Protein AF-A0A9W5TWJ0-F1 (afdb_monomer_lite)

pLDDT: mean 91.0, std 12.68, range [44.0, 98.69]

Foldseek 3Di:
DDDDDFDWDDDPPDTDTPVRVVVVVVVVVVVVLVVVVVVCVVVVHDDDPCCCVVVVD

Structure (mmCIF, N/CA/C/O backbone):
data_AF-A0A9W5TWJ0-F1
#
_entry.id   AF-A0A9W5TWJ0-F1
#
loop_
_atom_site.group_PDB
_atom_site.id
_atom_site.type_symbol
_atom_site.label_atom_id
_atom_site.label_alt_id
_atom_site.label_comp_id
_atom_site.label_asym_id
_atom_site.label_entity_id
_atom_site.label_seq_id
_atom_site.pdbx_PDB_ins_code
_atom_site.Cartn_x
_atom_site.Cartn_y
_atom_site.Cartn_z
_atom_site.occupancy
_atom_site.B_iso_or_equiv
_atom_site.auth_seq_id
_atom_site.auth_comp_id
_atom_site.auth_asym_id
_atom_site.auth_atom_id
_atom_site.pdbx_PDB_model_num
ATOM 1 N N . MET A 1 1 ? 33.561 -13.022 -16.812 1.00 44.00 1 MET A N 1
ATOM 2 C CA . MET A 1 1 ? 32.803 -11.992 -16.077 1.00 44.00 1 MET A CA 1
ATOM 3 C C . MET A 1 1 ? 31.368 -12.108 -16.557 1.00 44.00 1 MET A C 1
ATOM 5 O O . MET A 1 1 ? 31.113 -11.772 -17.705 1.00 44.00 1 MET A O 1
ATOM 9 N N . GLU A 1 2 ? 30.483 -12.723 -15.772 1.00 50.66 2 GLU 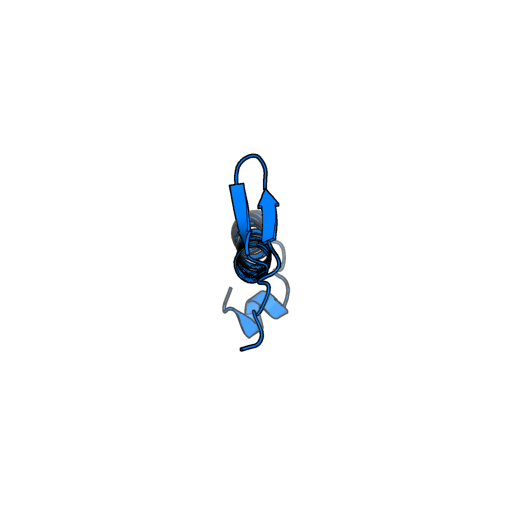A N 1
ATOM 10 C CA . GLU A 1 2 ? 29.068 -12.843 -16.145 1.00 50.66 2 GLU A CA 1
ATOM 11 C C . GLU A 1 2 ? 28.396 -11.480 -15.994 1.00 50.66 2 GLU A C 1
ATOM 13 O O . GLU A 1 2 ? 28.456 -10.853 -14.937 1.00 50.66 2 GLU A O 1
ATOM 18 N N . THR A 1 3 ? 27.786 -10.992 -17.067 1.00 52.16 3 THR A N 1
ATOM 19 C CA . THR A 1 3 ? 26.966 -9.784 -17.036 1.00 52.16 3 THR A CA 1
ATOM 20 C C . THR A 1 3 ? 25.598 -10.143 -16.475 1.00 52.16 3 THR A C 1
ATOM 22 O O . THR A 1 3 ? 24.797 -10.781 -17.158 1.00 52.16 3 THR A O 1
ATOM 25 N N . VAL A 1 4 ? 25.319 -9.726 -15.240 1.00 58.47 4 VAL A N 1
ATOM 26 C CA . VAL A 1 4 ? 23.970 -9.793 -14.668 1.00 58.47 4 VAL A CA 1
ATOM 27 C C . VAL A 1 4 ? 23.088 -8.806 -15.432 1.00 58.47 4 VAL A C 1
ATOM 29 O O . VAL A 1 4 ? 23.206 -7.591 -15.278 1.00 58.47 4 VAL A O 1
ATOM 32 N N . SER A 1 5 ? 22.226 -9.327 -16.302 1.00 63.66 5 SER A N 1
ATOM 33 C CA . SER A 1 5 ? 21.183 -8.540 -16.956 1.00 63.66 5 SER A CA 1
ATOM 34 C C . SER A 1 5 ? 20.094 -8.229 -15.931 1.00 63.66 5 SER A C 1
ATOM 36 O O . SER A 1 5 ? 19.342 -9.118 -15.533 1.00 63.66 5 SER A O 1
ATOM 38 N N . ILE A 1 6 ? 20.015 -6.977 -15.479 1.00 69.81 6 ILE A N 1
ATOM 39 C CA . ILE A 1 6 ? 18.910 -6.522 -14.628 1.00 69.81 6 ILE A CA 1
ATOM 40 C C . ILE A 1 6 ? 17.666 -6.412 -15.511 1.00 69.81 6 ILE A C 1
ATOM 42 O O . ILE A 1 6 ? 17.652 -5.635 -16.468 1.00 69.81 6 ILE A O 1
ATOM 46 N N . ALA A 1 7 ? 16.629 -7.194 -15.204 1.00 79.88 7 ALA A N 1
ATOM 47 C CA . ALA A 1 7 ? 15.345 -7.101 -15.887 1.00 79.88 7 ALA A CA 1
ATOM 48 C C . ALA A 1 7 ? 14.759 -5.688 -15.709 1.00 79.88 7 ALA A C 1
ATOM 50 O O . ALA A 1 7 ? 14.648 -5.186 -14.589 1.00 79.88 7 ALA A O 1
ATOM 51 N N . LYS A 1 8 ? 14.407 -5.044 -16.826 1.00 84.50 8 LYS A N 1
ATOM 52 C CA . LYS A 1 8 ? 13.810 -3.705 -16.862 1.00 84.50 8 LYS A CA 1
ATOM 53 C C . LYS A 1 8 ? 12.403 -3.783 -17.439 1.00 84.50 8 LYS A C 1
ATOM 55 O O . LYS A 1 8 ? 12.196 -4.372 -18.498 1.00 84.50 8 LYS A O 1
ATOM 60 N N . ILE A 1 9 ? 11.450 -3.170 -16.753 1.00 90.12 9 ILE A N 1
ATOM 61 C CA . ILE A 1 9 ? 10.034 -3.102 -17.103 1.00 90.12 9 ILE A CA 1
ATOM 62 C C . ILE A 1 9 ? 9.759 -1.715 -17.680 1.00 90.12 9 ILE A C 1
ATOM 64 O O . ILE A 1 9 ? 10.111 -0.702 -17.083 1.00 90.12 9 ILE A O 1
ATOM 68 N N . ARG A 1 10 ? 9.138 -1.653 -18.858 1.00 93.38 10 ARG A N 1
ATOM 69 C CA . ARG A 1 10 ? 8.791 -0.378 -19.495 1.00 93.38 10 ARG A CA 1
ATOM 70 C C . ARG A 1 10 ? 7.549 0.226 -18.835 1.00 93.38 10 ARG A C 1
ATOM 72 O O . ARG A 1 10 ? 6.499 -0.410 -18.831 1.00 93.38 10 ARG A O 1
ATOM 79 N N . MET A 1 11 ? 7.657 1.466 -18.367 1.00 90.56 11 MET A N 1
ATOM 80 C CA . MET A 1 11 ? 6.571 2.264 -17.799 1.00 90.56 11 MET A CA 1
ATOM 81 C C . MET A 1 11 ? 6.464 3.588 -18.566 1.00 90.56 11 MET A C 1
ATOM 83 O O . MET A 1 11 ? 7.199 4.540 -18.321 1.00 90.56 11 MET A O 1
ATOM 87 N N . GLY A 1 12 ? 5.575 3.642 -19.561 1.00 91.75 12 GLY A N 1
ATOM 88 C CA . GLY A 1 12 ? 5.467 4.798 -20.456 1.00 91.75 12 GLY A CA 1
ATOM 89 C C . GLY A 1 12 ? 6.755 5.045 -21.256 1.00 91.75 12 GLY A C 1
ATOM 90 O O . GLY A 1 12 ? 7.164 4.208 -22.075 1.00 91.75 12 GLY A O 1
ATOM 91 N N . SER A 1 13 ? 7.369 6.212 -21.042 1.00 95.25 13 SER A N 1
ATOM 92 C CA . SER A 1 13 ? 8.667 6.596 -21.618 1.00 95.25 13 SER A CA 1
ATOM 93 C C . SER A 1 13 ? 9.869 6.157 -20.778 1.00 95.25 13 SER A C 1
ATOM 95 O O . SER A 1 13 ? 11.000 6.308 -21.232 1.00 95.25 13 SER A O 1
ATOM 97 N N . GLU A 1 14 ? 9.642 5.621 -19.580 1.00 94.56 14 GLU A N 1
ATOM 98 C CA . GLU A 1 14 ? 10.687 5.251 -18.630 1.00 94.56 14 GLU A CA 1
ATOM 99 C C . GLU A 1 14 ? 10.826 3.729 -18.511 1.00 94.56 14 GLU A C 1
ATOM 101 O O . GLU A 1 14 ? 9.970 2.953 -18.949 1.00 94.56 14 GLU A O 1
ATOM 106 N N . PHE A 1 15 ? 11.940 3.293 -17.927 1.00 94.88 15 PHE A N 1
ATOM 107 C CA . PHE A 1 15 ? 12.171 1.901 -17.570 1.00 94.88 15 PHE A CA 1
ATOM 108 C C . PHE A 1 15 ? 12.437 1.816 -16.078 1.00 94.88 15 PHE A C 1
ATOM 110 O O . PHE A 1 15 ? 13.346 2.473 -15.581 1.00 94.88 15 PHE A O 1
ATOM 117 N N . LEU A 1 16 ? 11.674 0.965 -15.410 1.00 94.56 16 LEU A N 1
ATOM 118 C CA . LEU A 1 16 ? 11.826 0.652 -14.002 1.00 94.56 16 LEU A CA 1
ATOM 119 C C . LEU A 1 16 ? 12.524 -0.699 -13.864 1.00 94.56 16 LEU A C 1
ATOM 121 O O . LEU A 1 16 ? 12.314 -1.617 -14.658 1.00 94.56 16 LEU A O 1
ATOM 125 N N . SER A 1 17 ? 13.361 -0.837 -12.853 1.00 94.06 17 SER A N 1
ATOM 126 C CA . SER A 1 17 ? 13.799 -2.135 -12.356 1.00 94.06 17 SER A CA 1
ATOM 127 C C . SER A 1 17 ? 12.611 -2.925 -11.797 1.00 94.06 17 SER A C 1
ATOM 129 O O . SER A 1 17 ? 11.558 -2.375 -11.469 1.00 94.06 17 SER A O 1
ATOM 131 N N . VAL A 1 18 ? 12.781 -4.241 -11.671 1.00 92.81 18 VAL A N 1
ATOM 132 C CA . VAL A 1 18 ? 11.780 -5.101 -11.020 1.00 92.81 18 VAL A CA 1
ATOM 133 C C . VAL A 1 18 ? 11.498 -4.638 -9.586 1.00 92.81 18 VAL A C 1
ATOM 135 O O . VAL A 1 18 ? 10.335 -4.585 -9.191 1.00 92.81 18 VAL A O 1
ATOM 138 N N . ASP A 1 19 ? 12.529 -4.235 -8.842 1.00 93.94 19 ASP A N 1
ATOM 139 C CA . ASP A 1 19 ? 12.383 -3.773 -7.458 1.00 93.94 19 ASP A CA 1
ATOM 140 C C . ASP A 1 19 ? 11.58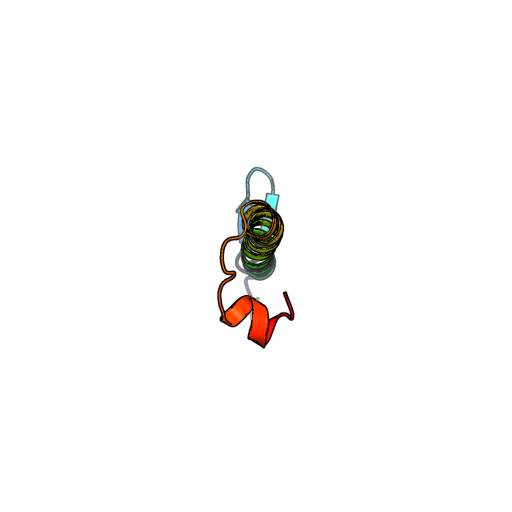5 -2.468 -7.363 1.00 93.94 19 ASP A C 1
ATOM 142 O O . ASP A 1 19 ? 10.744 -2.327 -6.476 1.00 93.94 19 ASP A O 1
ATOM 146 N N . GLU A 1 20 ? 11.774 -1.537 -8.303 1.00 94.88 20 GLU A N 1
ATOM 147 C CA . GLU A 1 20 ? 10.972 -0.309 -8.374 1.00 94.88 20 GLU A CA 1
ATOM 148 C C . GLU A 1 20 ? 9.497 -0.609 -8.648 1.00 94.88 20 GLU A C 1
ATOM 150 O O . GLU A 1 20 ? 8.623 -0.010 -8.024 1.00 94.88 20 GLU A O 1
ATOM 155 N N . VAL A 1 21 ? 9.198 -1.567 -9.531 1.00 94.94 21 VAL A N 1
ATOM 156 C CA . VAL A 1 21 ? 7.810 -1.967 -9.807 1.00 94.94 21 VAL A CA 1
ATOM 157 C C . VAL A 1 21 ? 7.175 -2.650 -8.597 1.00 94.94 21 VAL A C 1
ATOM 159 O O . VAL A 1 21 ? 6.030 -2.349 -8.261 1.00 94.94 21 VAL A O 1
ATOM 162 N N . ILE A 1 22 ? 7.907 -3.532 -7.910 1.00 96.06 22 ILE A N 1
ATOM 163 C CA . ILE A 1 22 ? 7.430 -4.174 -6.676 1.00 96.06 22 ILE A CA 1
ATOM 164 C C . ILE A 1 22 ? 7.181 -3.120 -5.592 1.00 96.06 22 ILE A C 1
ATOM 166 O O . ILE A 1 22 ? 6.120 -3.120 -4.967 1.00 96.06 22 ILE A O 1
ATOM 170 N N . GLY A 1 23 ? 8.121 -2.192 -5.399 1.00 97.25 23 GLY A N 1
ATOM 171 C CA . GLY A 1 23 ? 7.982 -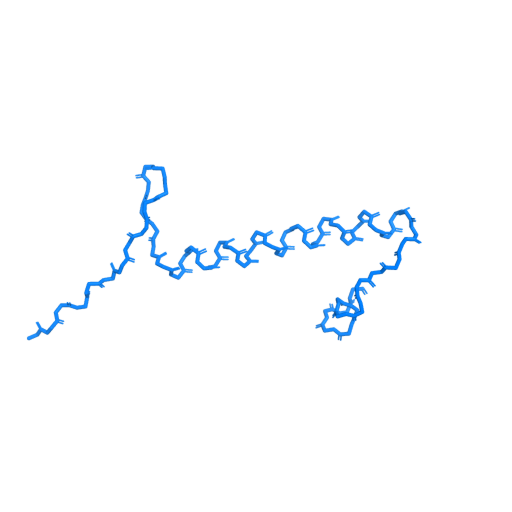1.088 -4.454 1.00 97.25 23 GLY A CA 1
ATOM 172 C C . GLY A 1 23 ? 6.772 -0.208 -4.767 1.00 97.25 23 GLY A C 1
ATOM 173 O O . GLY A 1 23 ? 5.986 0.088 -3.868 1.00 97.25 23 GLY A O 1
ATOM 174 N N . ALA A 1 24 ? 6.567 0.137 -6.041 1.00 96.81 24 ALA A N 1
ATOM 175 C CA . ALA A 1 24 ? 5.417 0.917 -6.488 1.00 96.81 24 ALA A CA 1
ATOM 176 C C . ALA A 1 24 ? 4.088 0.188 -6.235 1.00 96.81 24 ALA A C 1
ATOM 178 O O . ALA A 1 24 ? 3.129 0.810 -5.783 1.00 96.81 24 ALA A O 1
ATOM 179 N N . ALA A 1 25 ? 4.030 -1.127 -6.470 1.00 97.69 25 ALA A N 1
ATOM 180 C CA . ALA A 1 25 ? 2.841 -1.927 -6.188 1.00 97.69 25 ALA A CA 1
ATOM 181 C C . ALA A 1 25 ? 2.527 -1.968 -4.682 1.00 97.69 25 ALA A C 1
ATOM 183 O O . ALA A 1 25 ? 1.397 -1.703 -4.282 1.00 97.69 25 ALA A O 1
ATOM 184 N N . ILE A 1 26 ? 3.529 -2.216 -3.832 1.00 98.62 26 ILE A N 1
ATOM 185 C CA . ILE A 1 26 ? 3.357 -2.191 -2.369 1.00 98.62 26 ILE A CA 1
ATOM 186 C C . ILE A 1 26 ? 2.888 -0.803 -1.903 1.00 98.62 26 ILE A C 1
ATOM 188 O O . ILE A 1 26 ? 1.973 -0.695 -1.085 1.00 98.62 26 ILE A O 1
ATOM 192 N N . GLN A 1 27 ? 3.480 0.264 -2.446 1.00 98.62 27 GLN A N 1
ATOM 193 C CA . GLN A 1 27 ? 3.102 1.640 -2.129 1.00 98.62 27 GLN A CA 1
ATOM 194 C C . GLN A 1 27 ? 1.659 1.954 -2.549 1.00 98.62 27 GLN A C 1
ATOM 196 O O . GLN A 1 27 ? 0.927 2.569 -1.774 1.00 98.62 27 GLN A O 1
ATOM 201 N N . HIS A 1 28 ? 1.242 1.530 -3.745 1.00 98.44 28 HIS A N 1
ATOM 202 C CA . HIS A 1 28 ? -0.120 1.703 -4.253 1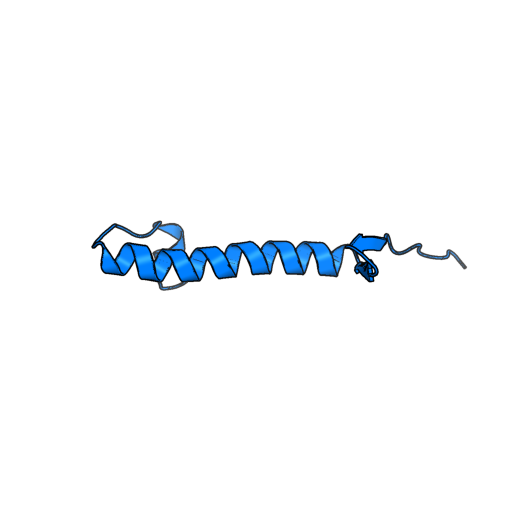.00 98.44 28 HIS A CA 1
ATOM 203 C C . HIS A 1 28 ? -1.158 1.098 -3.302 1.00 98.44 28 HIS A C 1
ATOM 205 O O . HIS A 1 28 ? -2.103 1.783 -2.899 1.00 98.44 28 HIS A O 1
ATOM 211 N N . GLU A 1 29 ? -0.938 -0.146 -2.867 1.00 98.50 29 GLU A N 1
ATOM 212 C CA . GLU A 1 29 ? -1.829 -0.796 -1.907 1.00 98.50 29 GLU A CA 1
ATOM 213 C C . GLU A 1 29 ? -1.865 -0.039 -0.574 1.00 98.50 29 GLU A C 1
ATOM 215 O O . GLU A 1 29 ? -2.946 0.222 -0.050 1.00 98.50 29 GLU A O 1
ATOM 220 N N . GLY A 1 30 ? -0.714 0.395 -0.049 1.00 98.25 30 GLY A N 1
ATOM 221 C CA . GLY A 1 30 ? -0.648 1.175 1.193 1.00 98.25 30 GLY A CA 1
ATOM 222 C C . GLY A 1 30 ? -1.390 2.518 1.119 1.00 98.25 30 GLY A C 1
ATOM 223 O O . GLY A 1 30 ? -2.087 2.897 2.065 1.00 98.25 30 GLY A O 1
ATOM 224 N N . ILE A 1 31 ? -1.306 3.224 -0.015 1.00 98.69 31 ILE A N 1
ATOM 225 C CA . ILE A 1 31 ? -2.041 4.479 -0.245 1.00 98.69 31 ILE A CA 1
ATOM 226 C C . ILE A 1 31 ? -3.547 4.227 -0.177 1.00 98.69 31 ILE A C 1
ATOM 228 O O . ILE A 1 31 ? -4.262 4.931 0.542 1.00 98.69 31 ILE A O 1
ATOM 232 N N . HIS A 1 32 ? -4.036 3.210 -0.887 1.00 98.56 32 HIS A N 1
ATOM 233 C CA . HIS A 1 32 ? -5.457 2.886 -0.871 1.00 98.56 32 HIS A CA 1
ATOM 234 C C . HIS A 1 32 ? -5.922 2.371 0.492 1.00 98.56 32 HIS A C 1
ATOM 236 O O . HIS A 1 32 ? -6.992 2.769 0.952 1.00 98.56 32 HIS A O 1
ATOM 242 N N . GLN A 1 33 ? -5.110 1.582 1.197 1.00 98.44 33 GLN A N 1
ATOM 243 C CA . GLN A 1 33 ? -5.403 1.169 2.572 1.00 98.44 33 GLN A CA 1
ATOM 244 C C . GLN A 1 33 ? -5.600 2.386 3.491 1.00 98.44 33 GLN A C 1
ATOM 246 O O . GLN A 1 33 ? -6.619 2.480 4.176 1.00 98.44 33 GLN A O 1
ATOM 251 N N . GLY A 1 34 ? -4.696 3.370 3.443 1.00 97.75 34 GLY A N 1
ATOM 252 C CA . GLY A 1 34 ? -4.807 4.601 4.233 1.00 97.75 34 GLY A CA 1
ATOM 253 C C . GLY A 1 34 ? -6.034 5.453 3.881 1.00 97.75 34 GLY A C 1
ATOM 254 O O . GLY A 1 34 ? -6.719 5.961 4.770 1.00 97.75 34 GLY A O 1
ATOM 255 N N . GLN A 1 35 ? -6.368 5.575 2.593 1.00 98.25 35 GLN A N 1
ATOM 256 C CA . GLN A 1 35 ? -7.574 6.288 2.152 1.00 98.25 35 GLN A CA 1
ATOM 257 C C . GLN A 1 35 ? -8.853 5.622 2.682 1.00 98.25 35 GLN A C 1
ATOM 259 O O . GLN A 1 35 ? -9.731 6.292 3.234 1.00 98.25 35 GLN A O 1
ATOM 264 N N . TYR A 1 36 ? -8.951 4.295 2.564 1.00 97.81 36 TYR A N 1
ATOM 265 C CA . TYR A 1 36 ? -10.127 3.553 3.014 1.00 97.81 36 TYR A CA 1
ATOM 266 C C . TYR A 1 36 ? -10.222 3.445 4.533 1.00 97.81 36 TYR A C 1
ATOM 268 O O . TYR A 1 36 ? -11.332 3.415 5.059 1.00 97.81 36 TYR A O 1
ATOM 276 N N . PHE A 1 37 ? -9.102 3.461 5.253 1.00 97.44 37 PHE A N 1
ATOM 277 C CA . PHE A 1 37 ? -9.100 3.577 6.708 1.00 97.44 37 PHE A CA 1
ATOM 278 C C . PHE A 1 37 ? -9.913 4.796 7.173 1.00 97.44 37 PHE A C 1
ATOM 280 O O . PHE A 1 37 ? -10.832 4.659 7.985 1.00 97.44 37 PHE A O 1
ATOM 287 N N . VAL A 1 38 ? -9.627 5.975 6.608 1.00 97.31 38 VAL A N 1
ATOM 288 C CA . VAL A 1 38 ? -10.345 7.214 6.941 1.00 97.31 38 VAL A CA 1
ATOM 289 C C . VAL A 1 38 ? -11.821 7.102 6.564 1.00 97.31 38 VAL A C 1
ATOM 291 O O . VAL A 1 38 ? -12.687 7.393 7.391 1.00 97.31 38 VAL A O 1
ATOM 294 N N . ALA A 1 39 ? -12.121 6.630 5.351 1.00 97.38 39 ALA A N 1
ATOM 295 C CA . ALA A 1 39 ? -13.498 6.483 4.882 1.00 97.38 39 ALA A CA 1
ATOM 296 C C . ALA A 1 39 ? -14.322 5.544 5.783 1.00 97.38 39 ALA A C 1
ATOM 298 O O . ALA A 1 39 ? -15.437 5.886 6.176 1.00 97.38 39 ALA A O 1
ATOM 299 N N . LEU A 1 40 ? -13.767 4.390 6.174 1.00 96.69 40 LEU A N 1
ATOM 300 C CA . LEU A 1 40 ? -14.434 3.411 7.040 1.00 96.69 40 LEU A CA 1
ATOM 301 C C . LEU A 1 40 ? -14.698 3.963 8.446 1.00 96.69 40 LEU A C 1
ATOM 303 O O . LEU A 1 40 ? -15.788 3.741 8.982 1.00 96.69 40 LEU A O 1
ATOM 307 N N . LYS A 1 41 ? -13.754 4.725 9.020 1.00 94.31 41 LYS A N 1
ATOM 308 C CA . LYS A 1 41 ? -13.961 5.416 10.306 1.00 94.31 41 LYS A CA 1
ATOM 309 C C . LYS A 1 41 ? -15.106 6.432 10.215 1.00 94.31 41 LYS A C 1
ATOM 311 O O . LYS A 1 41 ? -15.910 6.507 11.139 1.00 94.31 41 LYS A O 1
ATOM 316 N N . GLN A 1 42 ? -15.218 7.172 9.108 1.00 96.94 42 GLN A N 1
ATOM 317 C CA . GLN A 1 42 ? -16.270 8.182 8.919 1.00 96.94 42 GLN A CA 1
ATOM 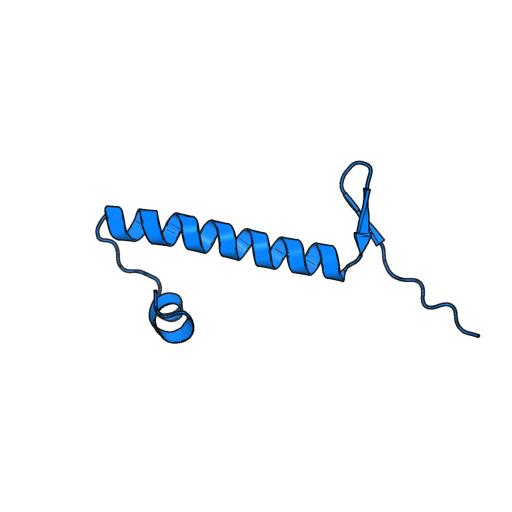318 C C . GLN A 1 42 ? -17.678 7.583 8.820 1.00 96.94 42 GLN A C 1
ATOM 320 O O . GLN A 1 42 ? -18.636 8.204 9.274 1.00 96.94 42 GLN A O 1
ATOM 325 N N . ILE A 1 43 ? -17.814 6.373 8.273 1.00 95.75 43 ILE A N 1
ATOM 326 C CA . ILE A 1 43 ? -19.107 5.677 8.162 1.00 95.75 43 ILE A CA 1
ATOM 327 C C . ILE A 1 43 ? -19.354 4.661 9.289 1.00 95.75 43 ILE A C 1
ATOM 329 O O . ILE A 1 43 ? -20.259 3.833 9.181 1.00 95.75 43 ILE A O 1
ATOM 333 N N . VAL A 1 44 ? -18.547 4.702 10.357 1.00 89.62 44 VAL A N 1
ATOM 334 C CA . VAL A 1 44 ? -18.650 3.829 11.544 1.00 89.62 44 VAL A CA 1
ATOM 335 C C . VAL A 1 44 ? -18.663 2.336 11.168 1.00 89.62 44 VAL A C 1
ATOM 337 O O . VAL A 1 44 ? -19.394 1.521 11.732 1.00 89.62 44 VAL A O 1
ATOM 340 N N . ARG A 1 45 ? -17.852 1.952 10.174 1.00 87.69 45 ARG A N 1
ATOM 341 C CA . ARG A 1 45 ? -17.654 0.548 9.788 1.00 87.69 45 ARG A CA 1
ATOM 342 C C . ARG A 1 45 ? -16.429 -0.030 10.485 1.00 87.69 45 ARG A C 1
ATOM 344 O O . ARG A 1 45 ? -15.446 0.660 10.743 1.00 87.69 45 ARG A O 1
ATOM 351 N N . ARG A 1 46 ? -16.494 -1.331 10.774 1.00 93.81 46 ARG A N 1
ATOM 352 C CA . ARG A 1 46 ? -15.374 -2.083 11.345 1.00 93.81 46 ARG A CA 1
ATOM 353 C C . ARG A 1 46 ? -14.211 -2.120 10.351 1.00 93.81 46 ARG A C 1
ATOM 355 O O . ARG A 1 46 ? -14.416 -2.412 9.174 1.00 93.81 46 ARG A O 1
ATOM 362 N N . LEU A 1 47 ? -13.008 -1.847 10.849 1.00 95.81 47 LEU A N 1
ATOM 363 C CA . LEU A 1 47 ? -11.763 -2.016 10.102 1.00 95.81 47 LEU A CA 1
ATOM 364 C C . LEU A 1 47 ? -11.367 -3.499 10.042 1.00 95.81 47 LEU A C 1
ATOM 366 O O . LEU A 1 47 ? -11.730 -4.252 10.948 1.00 95.81 47 LEU A O 1
ATOM 370 N N . PRO A 1 48 ? -10.608 -3.932 9.022 1.00 96.50 48 PRO A N 1
ATOM 371 C CA . PRO A 1 48 ? -10.050 -5.279 8.996 1.00 96.50 48 PRO A CA 1
ATOM 372 C C . PRO A 1 48 ? -9.224 -5.570 10.257 1.00 96.50 48 PRO A C 1
ATOM 374 O O . PRO A 1 48 ? -8.361 -4.778 10.631 1.00 96.50 48 PRO A O 1
ATOM 377 N N . ASP A 1 49 ? -9.435 -6.730 10.882 1.00 96.81 49 ASP A N 1
ATOM 378 C CA . ASP A 1 49 ? -8.762 -7.088 12.145 1.00 96.81 49 ASP A CA 1
ATOM 379 C C . ASP A 1 49 ? -7.234 -7.089 12.028 1.00 96.81 49 ASP A C 1
ATOM 381 O O . ASP A 1 49 ? -6.527 -6.740 12.970 1.00 96.81 49 ASP A O 1
ATOM 385 N N . MET A 1 50 ? -6.725 -7.442 10.847 1.00 97.56 50 MET A N 1
ATOM 386 C CA . MET A 1 50 ? -5.300 -7.389 10.528 1.00 97.56 50 MET A CA 1
ATOM 387 C C . MET A 1 50 ? -4.745 -5.962 10.602 1.00 97.56 50 MET A C 1
ATOM 389 O O . MET A 1 50 ? -3.651 -5.764 11.115 1.00 97.56 50 MET A O 1
ATOM 393 N N . TRP A 1 51 ? -5.490 -4.957 10.133 1.00 97.31 51 TRP A N 1
ATOM 394 C CA . TRP A 1 51 ? -5.039 -3.561 10.177 1.00 97.31 51 TRP A CA 1
ATOM 395 C C . TRP A 1 51 ? -4.931 -3.071 11.620 1.00 97.31 51 TRP A C 1
ATOM 397 O O . TRP A 1 51 ? -3.969 -2.402 11.983 1.00 97.31 51 TRP A O 1
ATOM 407 N N . ILE A 1 52 ? -5.878 -3.474 12.467 1.00 96.12 52 ILE A N 1
ATOM 408 C CA . ILE A 1 52 ? -5.862 -3.134 13.891 1.00 96.12 52 ILE A CA 1
ATOM 409 C C . ILE A 1 52 ? -4.671 -3.813 14.581 1.00 96.12 52 ILE A C 1
ATOM 411 O O . ILE A 1 52 ? -3.882 -3.156 15.256 1.00 96.12 52 ILE A O 1
ATOM 415 N N . ARG A 1 53 ? -4.527 -5.132 14.404 1.00 97.19 53 ARG A N 1
ATOM 416 C CA . ARG A 1 53 ? -3.519 -5.942 15.104 1.00 97.19 53 ARG A CA 1
ATOM 417 C C . ARG A 1 53 ? -2.093 -5.622 14.664 1.00 97.19 53 ARG A C 1
ATOM 419 O O . ARG A 1 53 ? -1.217 -5.508 15.514 1.00 97.19 53 ARG A O 1
ATOM 426 N N . ASP A 1 54 ? -1.872 -5.510 13.359 1.00 97.31 54 ASP A N 1
ATOM 427 C CA . ASP 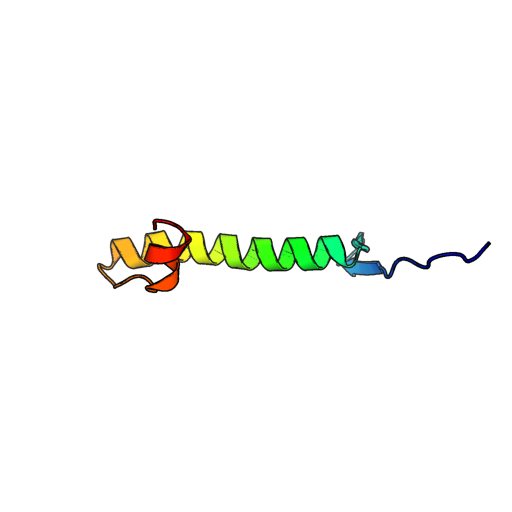A 1 54 ? -0.523 -5.495 12.788 1.00 97.31 54 ASP A CA 1
ATOM 428 C C . ASP A 1 54 ? -0.034 -4.063 12.504 1.00 97.31 54 ASP A C 1
ATOM 430 O O . ASP A 1 54 ? 1.171 -3.834 12.436 1.00 97.31 54 ASP A O 1
ATOM 434 N N . TRP A 1 55 ? -0.955 -3.092 12.389 1.00 95.31 55 TRP A N 1
ATOM 435 C CA . TRP A 1 55 ? -0.644 -1.704 12.016 1.00 95.31 55 TRP A CA 1
ATOM 436 C C . TRP A 1 55 ? -1.151 -0.650 13.012 1.00 95.31 55 TRP A C 1
ATOM 438 O O . TRP A 1 55 ? -0.892 0.536 12.815 1.00 95.31 55 TRP A O 1
ATOM 448 N N . GLY A 1 56 ? -1.854 -1.048 14.080 1.00 92.19 56 GLY A N 1
ATOM 449 C CA . GLY A 1 56 ? -2.323 -0.130 15.126 1.00 92.19 56 GLY A CA 1
ATOM 450 C C . GLY A 1 56 ? -3.347 0.911 14.652 1.00 92.19 56 GLY A C 1
ATOM 451 O O . GLY A 1 56 ? -3.424 1.994 15.231 1.00 92.19 56 GLY A O 1
ATOM 452 N N . MET A 1 57 ? -4.092 0.597 13.587 1.00 89.12 57 MET A N 1
ATOM 453 C CA . MET A 1 57 ? -5.120 1.455 12.973 1.00 89.12 57 MET A CA 1
ATOM 454 C C . MET A 1 57 ? -6.456 1.457 13.750 1.00 89.12 57 MET A C 1
ATOM 456 O O . MET A 1 57 ? -6.894 0.370 14.179 1.00 89.12 57 MET A O 1
#

Radius of gyration: 17.75 Å; chains: 1; bounding box: 52×21×37 Å

InterPro domains:
  IPR034660 DinB/YfiT-like putative metalloenzymes [G3DSA:1.20.120.450] (1-57)
  IPR034660 DinB/YfiT-like putative metalloenzymes [SSF109854] (9-52)

Sequence (57 aa):
METVSIAKIRMGSEFLSVDEVIGAAIQHEGIHQGQYFVALKQIVRRLPDMWIRDWGM

Organism: NCBI:txid1827502

Secondary structure (DSSP, 8-state):
-------EEEETTEEEEHHHHHHHHHHHHHHHHHHHHHHHHHTTPPPPHHHHHHH--